Protein AF-A0A2G9RDK0-F1 (afdb_monomer_lite)

Radius of gyration: 13.65 Å; chains: 1; bounding box: 29×22×42 Å

InterPro domains:
  IPR011989 Armadillo-like helical [G3DSA:1.25.10.10] (1-97)
  IPR028435 Plakophilin/Delta catenin [PTHR10372] (1-92)

Sequence (100 aa):
MELVDQALYTLTQEILVPYSGWKKEGGSVNMEDGKSQHIEWEPSLINTTGCLRNISSERSEARRKMRECEGLVDSVVHVLRSEVGHGHVNSKVQIHAPLN

Secondary structure (DSSP, 8-state):
-HHHHHHHHHHIIIIIHHHH----TTS---TT----------HHHHHHHHHHHHHHHH-HHHHHHHHHSTTHHHHHHHHHHHHHHTT-TT-HHHHTSPP-

Structure (mmCIF, N/CA/C/O backbone):
data_AF-A0A2G9RDK0-F1
#
_entry.id   AF-A0A2G9RDK0-F1
#
loop_
_atom_site.group_PDB
_atom_site.id
_atom_site.type_symbol
_atom_site.label_atom_id
_atom_site.label_alt_id
_atom_site.label_comp_id
_atom_site.label_asym_id
_atom_site.label_entity_id
_atom_site.label_seq_id
_atom_site.pdbx_PDB_ins_code
_atom_site.Cartn_x
_atom_site.Cartn_y
_atom_site.Cartn_z
_atom_site.occupancy
_atom_site.B_iso_or_equiv
_atom_site.auth_seq_id
_atom_site.auth_comp_id
_atom_site.auth_asym_id
_atom_site.auth_atom_id
_atom_site.pdbx_PDB_model_num
ATOM 1 N N . MET A 1 1 ? -4.870 4.356 15.561 1.00 61.09 1 MET A N 1
ATOM 2 C CA . MET A 1 1 ? -3.825 5.319 15.958 1.00 61.09 1 MET A CA 1
ATOM 3 C C . MET A 1 1 ? -3.908 6.351 14.862 1.00 61.09 1 MET A C 1
ATOM 5 O O . MET A 1 1 ? -3.621 5.986 13.733 1.00 61.09 1 MET A O 1
ATOM 9 N N . GLU A 1 2 ? -4.440 7.535 15.148 1.00 81.06 2 GLU A N 1
ATOM 10 C CA . GLU A 1 2 ? -4.977 8.435 14.112 1.00 81.06 2 GLU A CA 1
ATOM 11 C C . GLU A 1 2 ? -3.979 8.706 12.973 1.00 81.06 2 GLU A C 1
ATOM 13 O O . GLU A 1 2 ? -4.330 8.576 11.806 1.00 81.06 2 GLU A O 1
ATOM 18 N N . LEU A 1 3 ? -2.702 8.911 13.312 1.00 84.38 3 LEU A N 1
ATOM 19 C CA . LEU A 1 3 ? -1.628 9.127 12.341 1.00 84.38 3 LEU A CA 1
ATOM 20 C C . LEU A 1 3 ? -1.383 7.931 11.403 1.00 84.38 3 LEU A C 1
ATOM 22 O O . LEU A 1 3 ? -1.161 8.124 10.214 1.00 84.38 3 LEU A O 1
ATOM 26 N N . VAL A 1 4 ? -1.419 6.695 11.915 1.00 83.88 4 VAL A N 1
ATOM 27 C CA . VAL A 1 4 ? -1.230 5.481 11.093 1.00 83.88 4 VAL A CA 1
ATOM 28 C C . VAL A 1 4 ? -2.417 5.282 10.160 1.00 83.88 4 VAL A C 1
ATOM 30 O O . VAL A 1 4 ? -2.237 4.884 9.015 1.00 83.88 4 VAL A O 1
ATOM 33 N N . ASP A 1 5 ? -3.619 5.586 10.643 1.00 86.88 5 ASP A N 1
ATOM 34 C CA . ASP A 1 5 ? -4.851 5.454 9.871 1.00 86.88 5 ASP A CA 1
ATOM 35 C C . ASP A 1 5 ? -4.880 6.481 8.721 1.00 86.88 5 ASP A C 1
ATOM 37 O O . ASP A 1 5 ? -5.181 6.131 7.580 1.00 86.88 5 ASP A O 1
ATOM 41 N N . GLN A 1 6 ? -4.468 7.724 8.999 1.00 89.38 6 GLN A N 1
ATOM 42 C CA . GLN A 1 6 ? -4.291 8.774 7.992 1.00 89.38 6 GLN A CA 1
ATOM 43 C C . GLN A 1 6 ? -3.182 8.429 6.995 1.00 89.38 6 GLN A C 1
ATOM 45 O O . GLN A 1 6 ? -3.399 8.511 5.790 1.00 89.38 6 GLN A O 1
ATOM 50 N N . ALA A 1 7 ? -2.011 8.003 7.477 1.00 90.62 7 ALA A N 1
ATOM 51 C CA . ALA A 1 7 ? -0.900 7.625 6.612 1.00 90.62 7 ALA A CA 1
ATOM 52 C C . ALA A 1 7 ? -1.279 6.459 5.691 1.00 90.62 7 ALA A C 1
ATOM 54 O O . ALA A 1 7 ? -1.007 6.522 4.498 1.00 90.62 7 ALA A O 1
ATOM 55 N N . LEU A 1 8 ? -1.953 5.430 6.216 1.00 91.94 8 LEU A N 1
ATOM 56 C CA . LEU A 1 8 ? -2.460 4.308 5.428 1.00 91.94 8 LEU A CA 1
ATOM 57 C C . LEU A 1 8 ? -3.367 4.791 4.292 1.00 91.94 8 LEU A C 1
ATOM 59 O O . LEU A 1 8 ? -3.165 4.398 3.143 1.00 91.94 8 LEU A O 1
ATOM 63 N N . TYR A 1 9 ? -4.342 5.645 4.606 1.00 93.19 9 TYR A N 1
ATOM 64 C CA . TYR A 1 9 ? -5.270 6.167 3.610 1.00 93.19 9 TYR A CA 1
ATOM 65 C C . TYR A 1 9 ? -4.542 6.995 2.544 1.00 93.19 9 TYR A C 1
ATOM 67 O O . TYR A 1 9 ? -4.658 6.692 1.359 1.00 93.19 9 TYR A O 1
ATOM 75 N N . THR A 1 10 ? -3.727 7.972 2.951 1.00 93.88 10 THR A N 1
ATOM 76 C CA . THR A 1 10 ? -2.993 8.852 2.028 1.00 93.88 10 THR A CA 1
ATOM 77 C C . THR A 1 10 ? -2.033 8.069 1.134 1.00 93.88 10 THR A C 1
ATOM 79 O O . THR A 1 10 ? -2.042 8.246 -0.079 1.00 93.88 10 THR A O 1
ATOM 82 N N . LEU A 1 11 ? -1.239 7.154 1.699 1.00 93.75 11 LEU A N 1
ATOM 83 C CA . LEU A 1 11 ? -0.320 6.310 0.929 1.00 93.75 11 LEU A CA 1
ATOM 84 C C . LEU A 1 11 ? -1.061 5.431 -0.089 1.00 93.75 11 LEU A C 1
ATOM 86 O O . LEU A 1 11 ? -0.561 5.190 -1.187 1.00 93.75 11 LEU A O 1
ATOM 90 N N . THR A 1 12 ? -2.259 4.963 0.263 1.00 92.31 12 THR A N 1
ATOM 91 C CA . THR A 1 12 ? -3.069 4.129 -0.627 1.00 92.31 12 THR A CA 1
ATOM 92 C C . THR A 1 12 ? -3.676 4.948 -1.762 1.00 92.31 12 THR A C 1
ATOM 94 O O . THR A 1 12 ? -3.495 4.596 -2.925 1.00 92.31 12 THR A O 1
ATOM 97 N N . GLN A 1 13 ? -4.380 6.034 -1.440 1.00 92.69 13 GLN A N 1
ATOM 98 C CA . GLN A 1 13 ? -5.173 6.783 -2.418 1.00 92.69 13 GLN A CA 1
ATOM 99 C C . GLN A 1 13 ? -4.330 7.703 -3.304 1.00 92.69 13 GLN A C 1
ATOM 101 O O . GLN A 1 13 ? -4.643 7.857 -4.479 1.00 92.69 13 GLN A O 1
ATOM 106 N N . GLU A 1 14 ? -3.249 8.281 -2.775 1.00 91.62 14 GLU A N 1
ATOM 107 C CA . GLU A 1 14 ? -2.443 9.269 -3.507 1.00 91.62 14 GLU A CA 1
ATOM 108 C C . GLU A 1 14 ? -1.248 8.645 -4.235 1.00 91.62 14 GLU A C 1
ATOM 110 O O . GLU A 1 14 ? -0.703 9.245 -5.160 1.00 91.62 14 GLU A O 1
ATOM 115 N N . ILE A 1 15 ? -0.812 7.449 -3.818 1.00 90.38 15 ILE A N 1
ATOM 116 C CA . ILE A 1 15 ? 0.366 6.793 -4.398 1.00 90.38 15 ILE A CA 1
ATOM 117 C C . ILE A 1 15 ? 0.009 5.410 -4.933 1.00 90.38 15 ILE A C 1
ATOM 119 O O . ILE A 1 15 ? 0.056 5.178 -6.138 1.00 90.38 15 ILE A O 1
ATOM 123 N N . LEU A 1 16 ? -0.362 4.468 -4.071 1.00 89.62 16 LEU A N 1
ATOM 124 C CA . LEU A 1 16 ? -0.508 3.087 -4.518 1.00 89.62 16 LEU A CA 1
ATOM 125 C C . LEU A 1 16 ? -1.556 2.934 -5.630 1.00 89.62 16 LEU A C 1
ATOM 127 O O . LEU A 1 16 ? -1.234 2.376 -6.673 1.00 89.62 16 LEU A O 1
ATOM 131 N N . VAL A 1 17 ? -2.779 3.433 -5.444 1.00 89.44 17 VAL A N 1
ATOM 132 C CA . VAL A 1 17 ? -3.848 3.295 -6.443 1.00 89.44 17 VAL A CA 1
ATOM 133 C C . VAL A 1 17 ? -3.466 3.975 -7.769 1.00 89.44 17 VAL A C 1
ATOM 135 O O . VAL A 1 17 ? -3.435 3.264 -8.778 1.00 89.44 17 VAL A O 1
ATOM 138 N N . PRO A 1 18 ? -3.072 5.267 -7.807 1.00 87.25 18 PRO A N 1
ATOM 139 C CA . PRO A 1 18 ? -2.729 5.953 -9.055 1.00 87.25 18 PRO A CA 1
ATOM 140 C C . PRO A 1 18 ? -1.565 5.326 -9.826 1.00 87.25 18 PRO A C 1
ATOM 142 O O . PRO A 1 18 ? -1.624 5.244 -11.052 1.00 87.25 18 PRO A O 1
ATOM 145 N N . TYR A 1 19 ? -0.523 4.863 -9.127 1.00 84.31 19 TYR A N 1
ATOM 146 C CA . TYR A 1 19 ? 0.685 4.322 -9.762 1.00 84.31 19 TYR A CA 1
ATOM 147 C C . TYR A 1 19 ? 0.650 2.795 -9.950 1.00 84.31 19 TYR A C 1
ATOM 149 O O . TYR A 1 19 ? 1.513 2.251 -10.630 1.00 84.31 19 TYR A O 1
ATOM 157 N N . SER A 1 20 ? -0.338 2.087 -9.387 1.00 82.25 20 SER A N 1
ATOM 158 C CA . SER A 1 20 ? -0.458 0.625 -9.530 1.00 82.25 20 SER A CA 1
ATOM 159 C C . SER A 1 20 ? -0.935 0.161 -10.903 1.00 82.25 20 SER A C 1
ATOM 161 O O . SER A 1 20 ? -0.770 -1.012 -11.217 1.00 82.25 20 SER A O 1
ATOM 163 N N . GLY A 1 21 ? -1.591 1.023 -11.685 1.00 80.38 21 GLY A N 1
ATOM 164 C CA . GLY A 1 21 ? -2.296 0.618 -12.908 1.00 80.38 21 GLY A CA 1
ATOM 165 C C . GLY A 1 21 ? -3.625 -0.114 -12.659 1.00 80.38 21 GLY A C 1
ATOM 166 O O . GLY A 1 21 ? -4.350 -0.412 -13.611 1.00 80.38 21 GLY A O 1
ATOM 167 N N . TRP A 1 22 ? -3.992 -0.358 -11.393 1.00 85.19 22 TRP A N 1
ATOM 168 C CA . TRP A 1 22 ? -5.281 -0.940 -11.032 1.00 85.19 22 TRP A CA 1
ATOM 169 C C . TRP A 1 22 ? -6.430 0.050 -11.264 1.00 85.19 22 TRP A C 1
ATOM 171 O O . TRP A 1 22 ? -6.331 1.239 -10.962 1.00 85.19 22 TRP A O 1
ATOM 181 N N . LYS A 1 23 ? -7.553 -0.458 -11.778 1.00 80.44 23 LYS A N 1
ATOM 182 C CA . LYS A 1 23 ? -8.805 0.287 -11.944 1.00 80.44 23 LYS A CA 1
ATOM 183 C C . LYS A 1 23 ? -9.951 -0.522 -11.344 1.00 80.44 23 LYS A C 1
ATOM 185 O O . LYS A 1 23 ? -10.066 -1.716 -11.618 1.00 80.44 23 LYS A O 1
ATOM 190 N N . LYS A 1 24 ? -10.812 0.136 -10.563 1.00 72.75 24 LYS A N 1
ATOM 191 C CA . LYS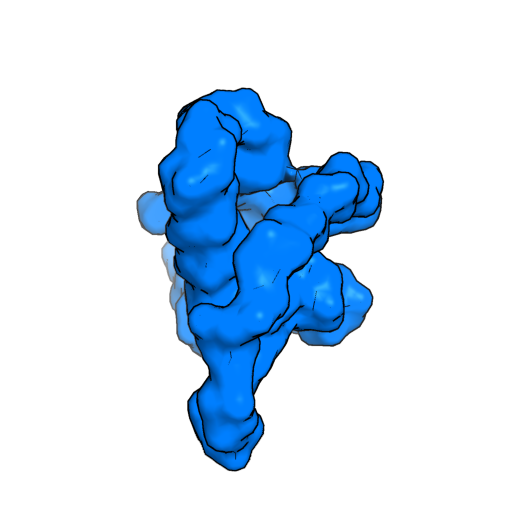 A 1 24 ? -12.040 -0.451 -10.006 1.00 72.75 24 LYS A CA 1
ATOM 192 C C . LYS A 1 24 ? -12.965 -0.892 -11.152 1.00 72.75 24 LYS A C 1
ATOM 194 O O . LYS A 1 24 ? -13.181 -0.123 -12.091 1.00 72.75 24 LYS A O 1
ATOM 199 N N . GLU A 1 25 ? -13.461 -2.131 -11.111 1.00 61.25 25 GLU A N 1
ATOM 200 C CA . GLU A 1 25 ? -14.260 -2.724 -12.196 1.00 61.25 25 GLU A CA 1
ATOM 201 C C . GLU A 1 25 ? -15.479 -1.858 -12.565 1.00 61.25 25 GLU A C 1
ATOM 203 O O . GLU A 1 25 ? -16.238 -1.417 -11.703 1.00 61.25 25 GLU A O 1
ATOM 208 N N . GLY A 1 26 ? -15.637 -1.608 -13.870 1.00 53.06 26 GLY A N 1
ATOM 209 C CA . GLY A 1 26 ? -16.623 -0.690 -14.460 1.00 53.06 26 GLY A CA 1
ATOM 210 C C . GLY A 1 26 ? -16.071 0.103 -15.655 1.00 53.06 26 GLY A C 1
ATOM 211 O O . GLY A 1 26 ? -16.832 0.553 -16.507 1.00 53.06 26 GLY A O 1
ATOM 212 N N . GLY A 1 27 ? -14.744 0.217 -15.770 1.00 48.88 27 GLY A N 1
ATOM 213 C CA . GLY A 1 27 ? -14.069 0.659 -16.991 1.00 48.88 27 GLY A CA 1
ATOM 214 C C . GLY A 1 27 ? -13.808 -0.531 -17.910 1.00 48.88 27 GLY A C 1
ATOM 215 O O . GLY A 1 27 ? -12.869 -1.289 -17.683 1.00 48.88 27 GLY A O 1
ATOM 216 N N . SER A 1 28 ? -14.661 -0.719 -18.914 1.00 42.66 28 SER A N 1
ATOM 217 C CA . SER A 1 28 ? -14.538 -1.752 -19.943 1.00 42.66 28 SER A CA 1
ATOM 218 C C . SER A 1 28 ? -13.139 -1.792 -20.573 1.00 42.66 28 SER A C 1
ATOM 220 O O . SER A 1 28 ? -12.652 -0.769 -21.045 1.00 42.66 28 SER A O 1
ATOM 222 N N . VAL A 1 29 ? -12.566 -3.000 -20.555 1.00 46.47 29 VAL A N 1
ATOM 223 C CA . VAL A 1 29 ? -11.585 -3.617 -21.466 1.00 46.47 29 VAL A CA 1
ATOM 224 C C . VAL A 1 29 ? -10.659 -2.699 -22.272 1.00 46.47 29 VAL A C 1
ATOM 226 O O . VAL A 1 29 ? -11.088 -1.930 -23.119 1.00 46.47 29 VAL A O 1
ATOM 229 N N . ASN A 1 30 ? -9.357 -2.888 -22.049 1.00 39.03 30 ASN A N 1
ATOM 230 C CA . ASN A 1 30 ? -8.411 -3.210 -23.117 1.00 39.03 30 ASN A CA 1
ATOM 231 C C . ASN A 1 30 ? -7.144 -3.793 -22.476 1.00 39.03 30 ASN A C 1
ATOM 233 O O . ASN A 1 30 ? -6.173 -3.091 -22.201 1.00 39.03 30 ASN A O 1
ATOM 237 N N . MET A 1 31 ? -7.160 -5.109 -22.237 1.00 48.28 31 MET A N 1
ATOM 238 C CA . MET A 1 31 ? -5.940 -5.917 -22.087 1.00 48.28 31 MET A CA 1
ATOM 239 C C . MET A 1 31 ? -5.254 -6.061 -23.460 1.00 48.28 31 MET A C 1
ATOM 241 O O . MET A 1 31 ? -5.017 -7.167 -23.933 1.00 48.28 31 MET A O 1
ATOM 245 N N . GLU A 1 32 ? -5.007 -4.947 -24.147 1.00 38.56 32 GLU A N 1
ATOM 246 C CA . GLU A 1 32 ? -4.447 -4.943 -25.504 1.00 38.56 32 GLU A CA 1
ATOM 247 C C . GLU A 1 32 ? -3.428 -3.829 -25.757 1.00 38.56 32 GLU A C 1
ATOM 249 O O . GLU A 1 32 ? -3.033 -3.603 -26.894 1.00 38.56 32 GLU A O 1
ATOM 254 N N . ASP A 1 33 ? -2.869 -3.225 -24.709 1.00 40.88 33 ASP A N 1
ATOM 255 C CA . ASP A 1 33 ? -1.530 -2.649 -24.838 1.00 40.88 33 ASP A CA 1
ATOM 256 C C . ASP A 1 33 ? -0.604 -3.394 -23.885 1.00 40.88 33 ASP A C 1
ATOM 258 O O . ASP A 1 33 ? -0.314 -2.969 -22.772 1.00 40.88 33 ASP A O 1
ATOM 262 N N . GLY A 1 34 ? -0.088 -4.518 -24.386 1.00 43.34 34 GLY A N 1
ATOM 263 C CA . GLY A 1 34 ? 1.186 -5.102 -23.971 1.00 43.34 34 GLY A CA 1
ATOM 264 C C . GLY A 1 34 ? 2.374 -4.166 -24.229 1.00 43.34 34 GLY A C 1
ATOM 265 O O . GLY A 1 34 ? 3.472 -4.627 -24.522 1.00 43.34 34 GLY A O 1
ATOM 266 N N . LYS A 1 35 ? 2.183 -2.848 -24.103 1.00 38.50 35 LYS A N 1
ATOM 267 C CA . LYS A 1 35 ? 3.233 -1.990 -23.591 1.00 38.50 35 LYS A CA 1
ATOM 268 C C . LYS A 1 35 ? 3.218 -2.239 -22.104 1.00 38.50 35 LYS A C 1
ATOM 270 O O . LYS A 1 35 ? 2.464 -1.620 -21.358 1.00 38.50 35 LYS A O 1
ATOM 275 N N . SER A 1 36 ? 4.052 -3.195 -21.712 1.00 41.00 36 SER A N 1
ATOM 276 C CA . SER A 1 36 ? 4.709 -3.152 -20.424 1.00 41.00 36 SER A CA 1
ATOM 277 C C . SER A 1 36 ? 4.905 -1.682 -20.074 1.00 41.00 36 SER A C 1
ATOM 279 O O . SER A 1 36 ? 5.709 -0.971 -20.685 1.00 41.00 36 SER A O 1
ATOM 281 N N . GLN A 1 37 ? 4.116 -1.188 -19.125 1.00 47.62 37 GLN A N 1
ATOM 282 C CA . GLN A 1 37 ? 4.543 -0.054 -18.345 1.00 47.62 37 GLN A CA 1
ATOM 283 C C . GLN A 1 37 ? 5.751 -0.586 -17.584 1.00 47.62 37 GLN A C 1
ATOM 285 O O . GLN A 1 37 ? 5.672 -0.967 -16.424 1.00 47.62 37 GLN A O 1
ATOM 290 N N . HIS A 1 38 ? 6.880 -0.659 -18.288 1.00 47.59 38 HIS A N 1
ATOM 291 C CA . HIS A 1 38 ? 8.220 -0.701 -17.751 1.00 47.59 38 HIS A CA 1
ATOM 292 C C . HIS A 1 38 ? 8.452 0.669 -17.103 1.00 47.59 38 HIS A C 1
ATOM 294 O O . HIS A 1 38 ? 9.298 1.461 -17.509 1.00 47.59 38 HIS A O 1
ATOM 300 N N . ILE A 1 39 ? 7.580 0.992 -16.153 1.00 52.34 39 ILE A N 1
ATOM 301 C CA . ILE A 1 39 ? 7.747 2.059 -15.205 1.00 52.34 39 ILE A CA 1
ATOM 302 C C . ILE A 1 39 ? 8.721 1.426 -14.235 1.00 52.34 39 ILE A C 1
ATOM 304 O O . ILE A 1 39 ? 8.365 0.530 -13.471 1.00 52.34 39 ILE A O 1
ATOM 308 N N . GLU A 1 40 ? 9.985 1.835 -14.327 1.00 55.88 40 GLU A N 1
ATOM 309 C CA . GLU A 1 40 ? 10.842 1.797 -13.153 1.00 55.88 40 GLU A CA 1
ATOM 310 C C . GLU A 1 40 ? 9.992 2.340 -12.013 1.00 55.88 40 GLU A C 1
ATOM 312 O O . GLU A 1 40 ? 9.586 3.502 -12.053 1.00 55.88 40 GLU A O 1
ATOM 317 N N . TRP A 1 41 ? 9.592 1.460 -11.095 1.00 65.94 41 TRP A N 1
ATOM 318 C CA . TRP A 1 41 ? 8.679 1.829 -10.031 1.00 65.94 41 TRP A CA 1
ATOM 319 C C . TRP A 1 41 ? 9.218 3.089 -9.370 1.00 65.94 41 TRP A C 1
ATOM 321 O O . TRP A 1 41 ? 10.332 3.079 -8.837 1.00 65.94 41 TRP A O 1
ATOM 331 N N . GLU A 1 42 ? 8.440 4.169 -9.457 1.00 74.50 42 GLU A N 1
ATOM 332 C CA . GLU A 1 42 ? 8.806 5.450 -8.873 1.00 74.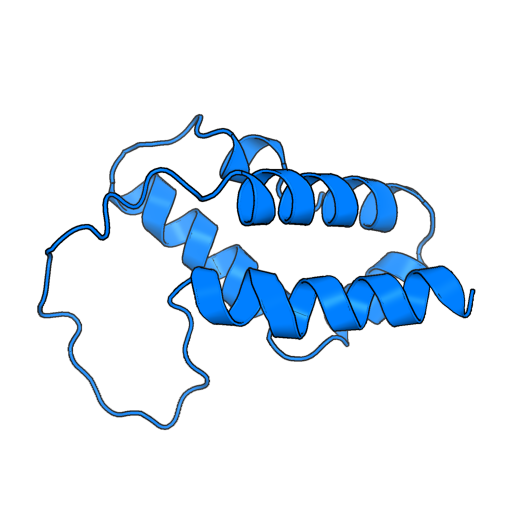50 42 GLU A CA 1
ATOM 333 C C . GLU A 1 42 ? 9.257 5.204 -7.422 1.00 74.50 42 GLU A C 1
ATOM 335 O O . GLU A 1 42 ? 8.607 4.432 -6.700 1.00 74.50 42 GLU A O 1
ATOM 340 N N . PRO A 1 43 ? 10.356 5.824 -6.952 1.00 82.19 43 PRO A N 1
ATOM 341 C CA . PRO A 1 43 ? 10.821 5.646 -5.579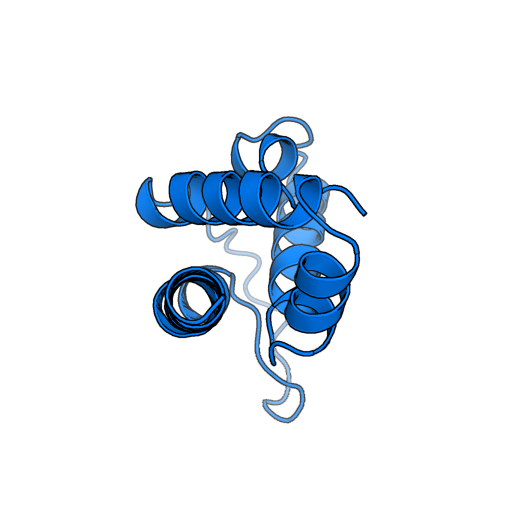 1.00 82.19 43 PRO A CA 1
ATOM 342 C C . PRO A 1 43 ? 9.710 5.860 -4.543 1.00 82.19 43 PRO A C 1
ATOM 344 O O . PRO A 1 43 ? 9.700 5.204 -3.504 1.00 82.19 43 PRO A O 1
ATOM 347 N N . SER A 1 44 ? 8.738 6.726 -4.847 1.00 84.38 44 SER A N 1
ATOM 348 C CA . SER A 1 44 ? 7.534 6.949 -4.045 1.00 84.38 44 SER A CA 1
ATOM 349 C C . SER A 1 44 ? 6.698 5.677 -3.850 1.00 84.38 44 SER A C 1
ATOM 351 O O . SER A 1 44 ? 6.284 5.405 -2.723 1.00 84.38 44 SER A O 1
ATOM 353 N N . LEU A 1 45 ? 6.508 4.849 -4.880 1.00 84.56 45 LEU A N 1
ATOM 354 C CA . LEU A 1 45 ? 5.746 3.603 -4.797 1.00 84.56 45 LEU A CA 1
ATOM 355 C C . LEU A 1 45 ? 6.536 2.478 -4.107 1.00 84.56 45 LEU A C 1
ATOM 357 O O . LEU A 1 45 ? 5.988 1.755 -3.271 1.00 84.56 45 LEU A O 1
ATOM 361 N N . ILE A 1 46 ? 7.845 2.375 -4.356 1.00 86.50 46 ILE A N 1
ATOM 362 C CA . ILE A 1 46 ? 8.711 1.443 -3.609 1.00 86.50 46 ILE A CA 1
ATOM 363 C C . ILE A 1 46 ? 8.690 1.783 -2.112 1.00 86.50 46 ILE A C 1
ATOM 365 O O . ILE A 1 46 ? 8.475 0.910 -1.271 1.00 86.50 46 ILE A O 1
ATOM 369 N N . ASN A 1 47 ? 8.858 3.060 -1.768 1.00 90.06 47 ASN A N 1
ATOM 370 C CA . ASN A 1 47 ? 8.822 3.509 -0.379 1.00 90.06 47 ASN A CA 1
ATOM 371 C C . ASN A 1 47 ? 7.437 3.296 0.238 1.00 90.06 47 ASN A C 1
ATOM 373 O O . ASN A 1 47 ? 7.339 2.831 1.370 1.00 90.06 47 ASN A O 1
ATOM 377 N N . THR A 1 48 ? 6.373 3.568 -0.520 1.00 91.69 48 THR A N 1
ATOM 378 C CA . THR A 1 48 ? 4.989 3.367 -0.074 1.00 91.69 48 THR A CA 1
ATOM 379 C C . THR A 1 48 ? 4.714 1.912 0.268 1.00 91.69 48 THR A C 1
ATOM 381 O O . THR A 1 48 ? 4.238 1.626 1.366 1.00 91.69 48 THR A O 1
ATOM 384 N N . THR A 1 49 ? 5.063 0.977 -0.619 1.00 90.62 49 THR A N 1
ATOM 385 C CA . THR A 1 49 ? 4.913 -0.456 -0.325 1.00 90.62 49 THR A CA 1
ATOM 386 C C . THR A 1 49 ? 5.725 -0.857 0.909 1.00 90.62 49 THR A C 1
ATOM 388 O O . THR A 1 49 ? 5.185 -1.502 1.808 1.00 90.62 49 THR A O 1
ATOM 391 N N . GLY A 1 50 ? 6.955 -0.349 1.057 1.00 90.19 50 GLY A N 1
ATOM 392 C CA . GLY A 1 50 ? 7.782 -0.575 2.247 1.00 90.19 50 GLY A CA 1
ATOM 393 C C . GLY A 1 50 ? 7.155 -0.052 3.546 1.00 90.19 50 GLY A C 1
ATOM 394 O O . GLY A 1 50 ? 7.153 -0.753 4.559 1.00 90.19 50 GLY A O 1
ATOM 395 N N . CYS A 1 51 ? 6.568 1.146 3.521 1.00 91.00 51 CYS A N 1
ATOM 396 C CA . CYS A 1 51 ? 5.825 1.705 4.650 1.00 91.00 51 CYS A CA 1
ATOM 397 C C . CYS A 1 51 ? 4.606 0.843 5.004 1.00 91.00 51 CYS A C 1
ATOM 399 O O . CYS A 1 51 ? 4.390 0.541 6.178 1.00 91.00 51 CYS A O 1
ATOM 401 N N . LEU A 1 52 ? 3.841 0.399 4.004 1.00 91.50 52 LEU A N 1
ATOM 402 C CA . LEU A 1 52 ? 2.667 -0.452 4.206 1.00 91.50 52 LEU A CA 1
ATOM 403 C C . LEU A 1 52 ? 3.044 -1.815 4.807 1.00 91.50 52 LEU A C 1
ATOM 405 O O . LEU A 1 52 ? 2.335 -2.304 5.684 1.00 91.50 52 LEU A O 1
ATOM 409 N N . ARG A 1 53 ? 4.189 -2.395 4.428 1.00 91.94 53 ARG A N 1
ATOM 410 C CA . ARG A 1 53 ? 4.736 -3.601 5.071 1.00 91.94 53 ARG A CA 1
ATOM 411 C C . ARG A 1 53 ? 5.068 -3.383 6.549 1.00 91.94 53 ARG A C 1
ATOM 413 O O . ARG A 1 53 ? 4.795 -4.256 7.374 1.00 91.94 53 ARG A O 1
ATOM 420 N N . ASN A 1 54 ? 5.642 -2.234 6.901 1.00 89.81 54 ASN A N 1
ATOM 421 C CA . ASN A 1 54 ? 5.922 -1.912 8.303 1.00 89.81 54 ASN A CA 1
ATOM 422 C C . ASN A 1 54 ? 4.618 -1.791 9.106 1.00 89.81 54 ASN A C 1
ATOM 424 O O . ASN A 1 54 ? 4.503 -2.367 10.185 1.00 89.81 54 ASN A O 1
ATOM 428 N N . ILE A 1 55 ? 3.607 -1.121 8.542 1.00 88.19 55 ILE A N 1
ATOM 429 C CA . ILE A 1 55 ? 2.279 -0.991 9.159 1.00 88.19 55 ILE A CA 1
ATOM 430 C C . ILE A 1 55 ? 1.608 -2.365 9.328 1.00 88.19 55 ILE A C 1
ATOM 432 O O . ILE A 1 55 ? 1.037 -2.641 10.386 1.00 88.19 55 ILE A O 1
ATOM 436 N N . SER A 1 56 ? 1.705 -3.256 8.332 1.00 86.75 56 SER A N 1
ATOM 437 C CA . SER A 1 56 ? 1.091 -4.593 8.398 1.00 86.75 56 SER A CA 1
ATOM 438 C C . SER A 1 56 ? 1.726 -5.494 9.466 1.00 86.75 56 SER A C 1
ATOM 440 O O . SER A 1 56 ? 1.051 -6.366 10.028 1.00 86.75 56 SER A O 1
ATOM 442 N N . SER A 1 57 ? 2.997 -5.242 9.795 1.00 85.06 57 SER A N 1
ATOM 443 C CA . SER A 1 57 ? 3.785 -6.018 10.759 1.00 85.06 57 SER A CA 1
ATOM 444 C C . SER A 1 57 ? 3.473 -5.688 12.227 1.00 85.06 57 SER A C 1
ATOM 446 O O . SER A 1 57 ? 3.756 -6.500 13.102 1.00 85.06 57 SER A O 1
ATOM 448 N N . GLU A 1 58 ? 2.872 -4.529 12.517 1.00 76.25 58 GLU A N 1
ATOM 449 C CA . GLU A 1 58 ? 2.672 -4.031 13.888 1.00 76.25 58 GLU A CA 1
ATOM 450 C C . GLU A 1 58 ? 1.548 -4.756 14.656 1.00 76.25 58 GLU A C 1
ATOM 452 O O . GLU A 1 58 ? 1.784 -5.374 15.694 1.00 76.25 58 GLU A O 1
ATOM 457 N N . ARG A 1 59 ? 0.286 -4.641 14.202 1.00 78.75 59 ARG A N 1
ATOM 458 C CA . ARG A 1 59 ? -0.903 -5.087 14.965 1.00 78.75 59 ARG A CA 1
ATOM 459 C C . ARG A 1 59 ? -1.995 -5.680 14.073 1.00 78.75 59 ARG A C 1
ATOM 461 O O . ARG A 1 59 ? -2.165 -5.276 12.926 1.00 78.75 59 ARG A O 1
ATOM 468 N N . SER A 1 60 ? -2.807 -6.581 14.636 1.00 85.19 60 SER A N 1
ATOM 469 C CA . SER A 1 60 ? -3.994 -7.155 13.971 1.00 85.19 60 SER A CA 1
ATOM 470 C C . SER A 1 60 ? -4.977 -6.084 13.488 1.00 85.19 60 SER A C 1
ATOM 472 O O . SER A 1 60 ? -5.512 -6.187 12.386 1.00 85.19 60 SER A O 1
ATOM 474 N N . GLU A 1 61 ? -5.154 -5.033 14.286 1.00 86.88 61 GLU A N 1
ATOM 475 C CA . GLU A 1 61 ? -5.978 -3.867 13.963 1.00 86.88 61 GLU A CA 1
ATOM 476 C C . GLU A 1 61 ? -5.491 -3.122 12.716 1.00 86.88 61 GLU A C 1
ATOM 478 O O . GLU A 1 61 ? -6.305 -2.733 11.883 1.00 86.88 61 GLU A O 1
ATOM 483 N N . ALA A 1 62 ? -4.173 -2.970 12.545 1.00 87.19 62 ALA A N 1
ATOM 484 C CA . ALA A 1 62 ? -3.606 -2.347 11.352 1.00 87.19 62 ALA A CA 1
ATOM 485 C C . ALA A 1 62 ? -3.897 -3.201 10.112 1.00 87.19 62 ALA A C 1
ATOM 487 O O . ALA A 1 62 ? -4.402 -2.690 9.119 1.00 87.19 62 ALA A O 1
ATOM 488 N N . ARG A 1 63 ? -3.703 -4.524 10.202 1.00 90.75 63 ARG A N 1
ATOM 489 C CA . ARG A 1 63 ? -4.039 -5.447 9.105 1.00 90.75 63 ARG A CA 1
ATOM 490 C C . ARG A 1 63 ? -5.525 -5.434 8.748 1.00 90.75 63 ARG A C 1
ATOM 492 O O . ARG A 1 63 ? -5.863 -5.515 7.570 1.00 90.75 63 ARG A O 1
ATOM 499 N N . ARG A 1 64 ? -6.418 -5.329 9.741 1.00 91.56 64 ARG A N 1
ATOM 500 C CA . ARG A 1 64 ? -7.861 -5.170 9.497 1.00 91.56 64 ARG A CA 1
ATOM 501 C C . ARG A 1 64 ? -8.137 -3.898 8.700 1.00 91.56 64 ARG A C 1
ATOM 503 O O . ARG A 1 64 ? -8.742 -3.990 7.641 1.00 91.56 64 ARG A O 1
ATOM 510 N N . LYS A 1 65 ? -7.611 -2.758 9.147 1.00 91.12 65 LYS A N 1
ATOM 511 C CA . LYS A 1 65 ? -7.789 -1.472 8.459 1.00 91.12 65 LYS A CA 1
ATOM 512 C C . LYS A 1 65 ? -7.193 -1.446 7.062 1.00 91.12 65 LYS A C 1
ATOM 514 O O . LYS A 1 65 ? -7.777 -0.859 6.166 1.00 91.12 65 LYS A O 1
ATOM 519 N N . MET A 1 66 ? -6.060 -2.112 6.858 1.00 93.00 66 MET A N 1
ATOM 520 C CA . MET A 1 66 ? -5.482 -2.293 5.528 1.00 93.00 66 MET A CA 1
ATOM 521 C C . MET A 1 66 ? -6.453 -3.043 4.609 1.00 93.00 66 MET A C 1
ATOM 523 O O . MET A 1 66 ? -6.728 -2.580 3.510 1.00 93.00 66 MET A O 1
ATOM 527 N N . ARG A 1 67 ? -7.047 -4.151 5.068 1.00 93.06 67 ARG A N 1
ATOM 528 C CA . ARG A 1 67 ? -8.060 -4.878 4.280 1.00 93.06 67 ARG A CA 1
ATOM 529 C C . ARG A 1 67 ? -9.338 -4.072 4.029 1.00 93.06 67 ARG A C 1
ATOM 531 O O . ARG A 1 67 ? -10.006 -4.320 3.036 1.00 93.06 67 ARG A O 1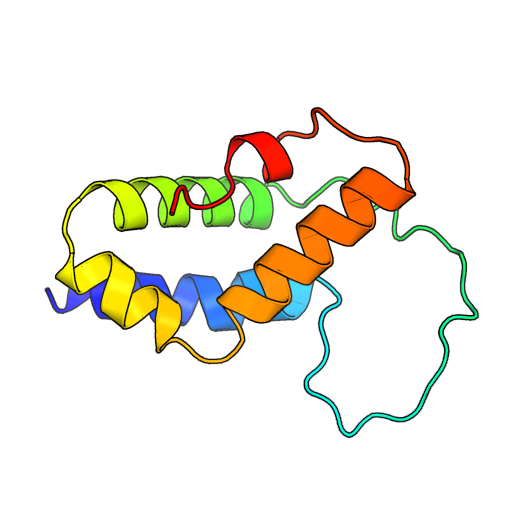
ATOM 538 N N . GLU A 1 68 ? -9.676 -3.143 4.918 1.00 92.62 68 GLU A N 1
ATOM 539 C CA . GLU A 1 68 ? -10.829 -2.241 4.783 1.00 92.62 68 GLU A CA 1
ATOM 540 C C . GLU A 1 68 ? -10.518 -0.988 3.943 1.00 92.62 68 GLU A C 1
ATOM 542 O O . GLU A 1 68 ? -11.437 -0.270 3.553 1.00 92.62 68 GLU A O 1
ATOM 547 N N . CYS A 1 69 ? -9.243 -0.708 3.651 1.00 92.50 69 CYS A N 1
ATOM 548 C CA . CYS A 1 69 ? -8.836 0.448 2.863 1.00 92.50 69 CYS A CA 1
ATOM 549 C C . CYS A 1 69 ? -9.115 0.190 1.379 1.00 92.50 69 CYS A C 1
ATOM 551 O O . CYS A 1 69 ? -8.501 -0.676 0.751 1.00 92.50 69 CYS A O 1
ATOM 553 N N . GLU A 1 70 ? -10.062 0.945 0.826 1.00 92.44 70 GLU A N 1
ATOM 554 C CA . GLU A 1 70 ? -10.540 0.778 -0.543 1.00 92.44 70 GLU A CA 1
ATOM 555 C C . GLU A 1 70 ? -9.395 0.822 -1.566 1.00 92.44 70 GLU A C 1
ATOM 557 O O . GLU A 1 70 ? -8.588 1.749 -1.586 1.00 92.44 70 GLU A O 1
ATOM 562 N N . GLY A 1 71 ? -9.322 -0.198 -2.424 1.00 90.31 71 GLY A N 1
ATOM 563 C CA . GLY A 1 71 ? -8.319 -0.298 -3.484 1.00 90.31 71 GLY A CA 1
ATOM 564 C C . GLY A 1 71 ? -6.928 -0.752 -3.036 1.00 90.31 71 GLY A C 1
ATOM 565 O O . GLY A 1 71 ? -6.144 -1.153 -3.888 1.00 90.31 71 GLY A O 1
ATOM 566 N N . LEU A 1 72 ? -6.614 -0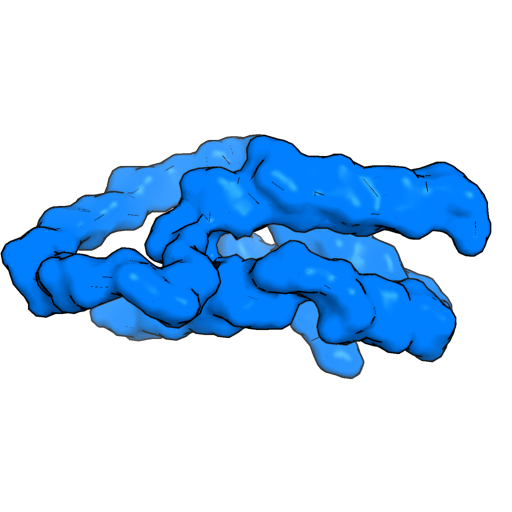.792 -1.732 1.00 93.31 72 LEU A N 1
ATOM 567 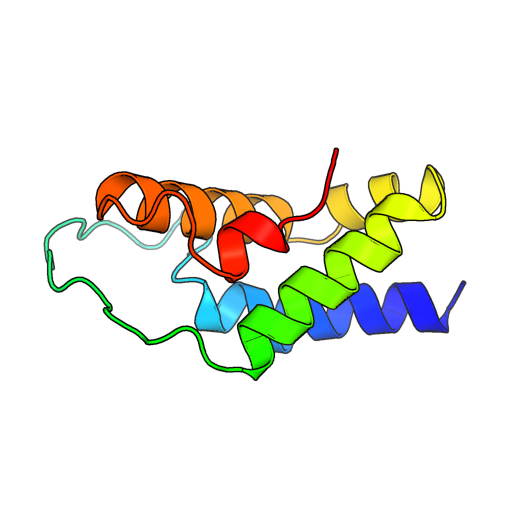C CA . LEU A 1 72 ? -5.294 -1.226 -1.251 1.00 93.31 72 LEU A CA 1
ATOM 568 C C . LEU A 1 72 ? -4.960 -2.651 -1.706 1.00 93.31 72 LEU A C 1
ATOM 570 O O . LEU A 1 72 ? -3.924 -2.890 -2.325 1.00 93.31 72 LEU A O 1
ATOM 574 N N . VAL A 1 73 ? -5.830 -3.607 -1.372 1.00 92.19 73 VAL A N 1
ATOM 575 C CA . VAL A 1 73 ? -5.587 -5.031 -1.645 1.00 92.19 73 VAL A CA 1
ATOM 576 C C . VAL A 1 73 ? -5.536 -5.285 -3.147 1.00 92.19 73 VAL A C 1
ATOM 578 O O . VAL A 1 73 ? -4.616 -5.948 -3.627 1.00 92.19 73 VAL A O 1
ATOM 581 N N . ASP A 1 74 ? -6.483 -4.725 -3.894 1.00 90.94 74 ASP A N 1
ATOM 582 C CA . ASP A 1 74 ? -6.580 -4.947 -5.330 1.00 90.94 74 ASP A CA 1
ATOM 583 C C . ASP A 1 74 ? -5.397 -4.337 -6.092 1.00 90.94 74 ASP A C 1
ATOM 585 O O . ASP A 1 74 ? -4.823 -4.998 -6.961 1.00 90.94 74 ASP A O 1
ATOM 589 N N . SER A 1 75 ? -4.959 -3.129 -5.715 1.00 89.44 75 SER A N 1
ATOM 590 C CA . SER A 1 75 ? -3.755 -2.508 -6.268 1.00 89.44 75 SER A CA 1
ATOM 591 C C . SER A 1 75 ? -2.497 -3.319 -5.974 1.00 89.44 75 SER A C 1
ATOM 593 O O . SER A 1 75 ? -1.708 -3.548 -6.888 1.00 89.44 75 SER A O 1
ATOM 595 N N . VAL A 1 76 ? -2.309 -3.811 -4.741 1.00 89.31 76 VAL A N 1
ATOM 596 C CA . VAL A 1 76 ? -1.158 -4.676 -4.413 1.00 89.31 76 VAL A CA 1
ATOM 597 C C . VAL A 1 76 ? -1.181 -5.956 -5.250 1.00 89.31 76 VAL A C 1
ATOM 599 O O . VAL A 1 76 ? -0.158 -6.345 -5.812 1.00 89.31 76 VAL A O 1
ATOM 602 N N . VAL A 1 77 ? -2.336 -6.615 -5.372 1.00 88.94 77 VAL A N 1
ATOM 603 C CA . VAL A 1 77 ? -2.464 -7.845 -6.167 1.00 88.94 77 VAL A CA 1
ATOM 604 C C . VAL A 1 77 ? -2.200 -7.578 -7.648 1.00 88.94 77 VAL A C 1
ATOM 606 O O . VAL A 1 77 ? -1.525 -8.379 -8.294 1.00 88.94 77 VAL A O 1
ATOM 609 N N . HIS A 1 78 ? -2.699 -6.465 -8.189 1.00 86.62 78 HIS A N 1
ATOM 610 C CA . HIS A 1 78 ? -2.459 -6.070 -9.575 1.00 86.62 78 HIS A CA 1
ATOM 611 C C . HIS A 1 78 ? -0.966 -5.858 -9.846 1.00 86.62 78 HIS A C 1
ATOM 613 O O . HIS A 1 78 ? -0.424 -6.445 -10.781 1.00 86.62 78 HIS A O 1
ATOM 619 N N . VAL A 1 79 ? -0.296 -5.092 -8.982 1.00 83.19 79 VAL A N 1
ATOM 620 C CA . VAL A 1 79 ? 1.149 -4.837 -9.033 1.00 83.19 79 VAL A CA 1
ATOM 621 C C . VAL A 1 79 ? 1.931 -6.150 -9.035 1.00 83.19 79 VAL A C 1
ATOM 623 O O . VAL A 1 79 ? 2.724 -6.394 -9.939 1.00 83.19 79 VAL A O 1
ATOM 626 N N . LEU A 1 80 ? 1.658 -7.045 -8.081 1.00 83.94 80 LEU A N 1
ATOM 627 C CA . LEU A 1 80 ? 2.351 -8.333 -7.981 1.00 83.94 80 LEU A CA 1
ATOM 628 C C . LEU A 1 80 ? 2.118 -9.225 -9.206 1.00 83.94 80 LEU A C 1
ATOM 630 O O . LEU A 1 80 ? 3.048 -9.866 -9.694 1.00 83.94 80 LEU A O 1
ATOM 634 N N . ARG A 1 81 ? 0.886 -9.272 -9.726 1.00 82.75 81 ARG A N 1
ATOM 635 C CA . ARG A 1 81 ? 0.567 -10.035 -10.941 1.00 82.75 81 ARG A CA 1
ATOM 636 C C . ARG A 1 81 ? 1.268 -9.466 -12.169 1.00 82.75 81 ARG A C 1
ATOM 638 O O . ARG A 1 81 ? 1.726 -10.250 -12.996 1.00 82.75 81 ARG A O 1
ATOM 645 N N . SER A 1 82 ? 1.372 -8.141 -12.269 1.00 80.19 82 SER A N 1
ATOM 646 C CA . SER A 1 82 ? 2.130 -7.480 -13.330 1.00 80.19 82 SER A CA 1
ATOM 647 C C . SER A 1 82 ? 3.605 -7.879 -13.263 1.00 80.19 82 SER A C 1
ATOM 649 O O . SER A 1 82 ? 4.139 -8.381 -14.247 1.00 80.19 82 SER A O 1
ATOM 651 N N . GLU A 1 83 ? 4.247 -7.782 -12.095 1.00 77.06 83 GLU A N 1
ATOM 652 C CA . GLU A 1 83 ? 5.665 -8.142 -11.928 1.00 77.06 83 GLU A CA 1
ATOM 653 C C . GLU A 1 83 ? 5.949 -9.610 -12.276 1.00 77.06 83 GLU A C 1
ATOM 655 O O . GLU A 1 83 ? 6.908 -9.910 -12.991 1.00 77.06 83 GLU A O 1
ATOM 660 N N . VAL A 1 84 ? 5.081 -10.529 -11.840 1.00 79.56 84 VAL A N 1
ATOM 661 C CA . VAL A 1 84 ? 5.189 -11.955 -12.186 1.00 79.56 84 VAL A CA 1
ATOM 662 C C . VAL A 1 84 ? 4.982 -12.180 -13.686 1.00 79.56 84 VAL A C 1
ATOM 664 O O . VAL A 1 84 ? 5.741 -12.934 -14.293 1.00 79.56 84 VAL A O 1
ATOM 667 N N . GLY A 1 85 ? 4.001 -11.510 -14.300 1.00 75.00 85 GLY A N 1
ATOM 668 C CA . GLY A 1 85 ? 3.731 -11.599 -15.738 1.00 75.00 85 GLY A CA 1
ATOM 669 C C . GLY A 1 85 ? 4.897 -11.123 -16.610 1.00 75.00 85 GLY A C 1
ATOM 670 O O . GLY A 1 85 ? 5.114 -11.675 -17.686 1.00 75.00 85 GLY A O 1
ATOM 671 N N . HIS A 1 86 ? 5.688 -10.162 -16.124 1.00 71.56 86 HIS A N 1
ATOM 672 C CA . HIS A 1 86 ? 6.889 -9.656 -16.797 1.00 71.56 86 HIS A CA 1
ATOM 673 C C . HIS A 1 86 ? 8.177 -10.423 -16.431 1.00 71.56 86 HIS A C 1
ATOM 675 O O . HIS A 1 86 ? 9.250 -10.092 -16.928 1.00 71.56 86 HIS A O 1
ATOM 681 N N . GLY A 1 87 ? 8.101 -11.451 -15.575 1.00 70.19 87 GLY A N 1
ATOM 682 C CA . GLY A 1 87 ? 9.264 -12.234 -15.138 1.00 70.19 87 GLY A CA 1
ATOM 683 C C . GLY A 1 87 ? 10.142 -11.552 -14.077 1.00 70.19 87 GLY A C 1
ATOM 684 O O . GLY A 1 87 ? 11.222 -12.051 -13.759 1.00 70.19 87 GLY A O 1
ATOM 685 N N . HIS A 1 88 ? 9.691 -10.445 -13.480 1.00 69.81 88 HIS A N 1
ATOM 686 C CA . HIS A 1 88 ? 10.404 -9.676 -12.455 1.00 69.81 88 HIS A CA 1
ATOM 687 C C . HIS A 1 88 ? 10.134 -10.191 -11.034 1.00 69.81 88 HIS A C 1
ATOM 689 O O . HIS A 1 88 ? 9.764 -9.444 -10.133 1.00 69.81 88 HIS A O 1
ATOM 695 N N . VAL A 1 89 ? 10.391 -11.479 -10.797 1.00 62.50 89 VAL A N 1
ATOM 696 C CA . VAL A 1 89 ? 10.061 -12.175 -9.533 1.00 62.50 89 VAL A CA 1
ATOM 697 C C . VAL A 1 89 ? 10.827 -11.690 -8.287 1.00 62.50 89 VAL A C 1
ATOM 699 O O . VAL A 1 89 ? 10.637 -12.233 -7.200 1.00 62.50 89 VAL A O 1
ATOM 702 N N . ASN A 1 90 ? 11.720 -10.705 -8.431 1.00 61.72 90 ASN A N 1
ATOM 703 C CA . ASN A 1 90 ? 12.546 -10.154 -7.354 1.00 61.72 90 ASN A CA 1
ATOM 704 C C . ASN A 1 90 ? 12.642 -8.618 -7.406 1.00 61.72 90 ASN A C 1
ATOM 706 O O . ASN A 1 90 ? 13.653 -8.033 -7.007 1.00 61.72 90 ASN A O 1
ATOM 710 N N . SER A 1 91 ? 11.629 -7.941 -7.950 1.00 68.56 91 SER A N 1
ATOM 711 C CA . SER A 1 91 ? 11.611 -6.481 -7.930 1.00 68.56 91 SER A CA 1
ATOM 712 C C . SER A 1 91 ? 11.450 -5.944 -6.508 1.00 68.56 91 SER A C 1
ATOM 714 O O . SER A 1 91 ? 10.884 -6.590 -5.620 1.00 68.56 91 SER A O 1
ATOM 716 N N . LYS A 1 92 ? 11.947 -4.723 -6.274 1.00 68.50 92 LYS A N 1
ATOM 717 C CA . LYS A 1 92 ? 11.868 -4.084 -4.951 1.00 68.50 92 LYS A CA 1
ATOM 718 C C . LYS A 1 92 ? 10.427 -3.997 -4.448 1.00 68.50 92 LYS A C 1
ATOM 720 O O . LYS A 1 92 ? 10.191 -4.205 -3.266 1.00 68.50 92 LYS A O 1
ATOM 725 N N . VAL A 1 93 ? 9.463 -3.760 -5.333 1.00 63.72 93 VAL A N 1
ATOM 726 C CA . VAL A 1 93 ? 8.047 -3.678 -4.957 1.00 63.72 93 VAL A CA 1
ATOM 727 C C . VAL A 1 93 ? 7.512 -5.018 -4.449 1.00 63.72 93 VAL A C 1
ATOM 729 O O . VAL A 1 93 ? 6.826 -5.045 -3.430 1.00 63.72 93 VAL A O 1
ATOM 732 N N . GLN A 1 94 ? 7.893 -6.138 -5.069 1.00 62.25 94 GLN A N 1
ATOM 733 C CA . GLN A 1 94 ? 7.529 -7.466 -4.573 1.00 62.25 94 GLN A CA 1
ATOM 734 C C . GLN A 1 94 ? 8.159 -7.767 -3.201 1.00 62.25 94 GLN A C 1
ATOM 736 O O . GLN A 1 94 ? 7.492 -8.317 -2.327 1.00 62.25 94 GLN A O 1
ATOM 741 N N . ILE A 1 95 ? 9.412 -7.356 -2.974 1.00 64.12 95 ILE A N 1
ATOM 742 C CA . ILE A 1 95 ? 10.102 -7.507 -1.675 1.00 64.12 95 ILE A CA 1
ATOM 743 C C . ILE A 1 95 ? 9.420 -6.681 -0.571 1.00 64.12 95 ILE A C 1
ATOM 745 O O . ILE A 1 95 ? 9.417 -7.061 0.604 1.00 64.12 95 ILE A O 1
ATOM 749 N N . HIS A 1 96 ? 8.862 -5.532 -0.940 1.00 70.44 96 HIS A N 1
ATOM 750 C CA . HIS A 1 96 ? 8.238 -4.591 -0.021 1.00 70.44 96 HIS A CA 1
ATOM 751 C C . HIS A 1 96 ? 6.719 -4.758 0.101 1.00 70.44 96 HIS A C 1
ATOM 753 O O . HIS A 1 96 ? 6.099 -3.992 0.830 1.00 70.44 96 HIS A O 1
ATOM 759 N N . ALA A 1 97 ? 6.110 -5.758 -0.539 1.00 66.38 97 ALA A N 1
ATOM 760 C CA . ALA A 1 97 ? 4.678 -5.993 -0.415 1.00 66.38 97 ALA A CA 1
ATOM 761 C C . ALA A 1 97 ? 4.269 -6.295 1.048 1.00 66.38 97 ALA A C 1
ATOM 763 O O . ALA A 1 97 ? 5.034 -6.927 1.790 1.00 66.38 97 ALA A O 1
ATOM 764 N N . PRO A 1 98 ? 3.069 -5.864 1.487 1.00 62.53 98 PRO A N 1
ATOM 765 C CA . PRO A 1 98 ? 2.565 -6.169 2.822 1.00 62.53 98 PRO A CA 1
ATOM 766 C C . PRO A 1 98 ? 2.524 -7.680 3.075 1.00 62.53 98 PRO A C 1
ATOM 768 O O . PRO A 1 98 ? 1.924 -8.430 2.307 1.00 62.53 98 PRO A O 1
ATOM 771 N N . LEU A 1 99 ? 3.149 -8.125 4.167 1.00 57.88 99 LEU A N 1
ATOM 772 C CA . LEU A 1 99 ? 3.050 -9.511 4.625 1.00 57.88 99 LEU A CA 1
ATOM 773 C C . LEU A 1 99 ? 1.692 -9.696 5.320 1.00 57.88 99 LEU A C 1
ATOM 775 O O . LEU A 1 99 ? 1.301 -8.848 6.130 1.00 57.88 99 LEU A O 1
ATOM 779 N N . ASN A 1 100 ? 0.984 -10.764 4.942 1.00 49.38 100 ASN A N 1
ATOM 780 C CA . ASN A 1 100 ? -0.347 -11.140 5.438 1.00 49.38 100 ASN A CA 1
ATOM 781 C C . ASN A 1 100 ? -0.360 -11.398 6.954 1.00 49.38 100 ASN A C 1
ATOM 783 O O . ASN A 1 100 ? 0.562 -12.096 7.429 1.00 49.38 100 ASN A O 1
#

Organism: Aquarana catesbeiana (NCBI:txid8400)

pLDDT: mean 76.83, std 16.56, range [38.5, 93.88]

Foldseek 3Di:
DVVLLVLLQCLQPVPLQVQLPDDDPDPDDDPPPPPPPPPPRDVSLLVSLQSLQVQLPPDPVSVVSQVVRPRNVVSLVSNCVSCVVVVVNPDSSNVSHHDD